Protein AF-R4FHB9-F1 (afdb_monomer_lite)

Structure (mmCIF, N/CA/C/O backbone):
data_AF-R4FHB9-F1
#
_entry.id   AF-R4FHB9-F1
#
loop_
_atom_site.group_PDB
_atom_site.id
_atom_site.type_symbol
_atom_site.label_atom_id
_atom_site.label_alt_id
_atom_site.label_comp_id
_atom_site.label_asym_id
_atom_site.label_entity_id
_atom_site.label_seq_id
_atom_site.pdbx_PDB_ins_code
_atom_site.Cartn_x
_atom_site.Cartn_y
_atom_site.Cartn_z
_atom_site.occupancy
_atom_site.B_iso_or_equiv
_atom_site.auth_seq_id
_atom_site.auth_comp_id
_atom_site.auth_asym_id
_atom_site.auth_atom_id
_atom_site.pdbx_PDB_model_num
ATOM 1 N N . MET A 1 1 ? -2.676 4.077 22.847 1.00 64.56 1 MET A N 1
ATOM 2 C CA . MET A 1 1 ? -2.310 2.807 22.187 1.00 64.56 1 MET A CA 1
ATOM 3 C C . MET A 1 1 ? -2.812 2.752 20.743 1.00 64.56 1 MET A C 1
ATOM 5 O O . MET A 1 1 ? -1.970 2.652 19.868 1.00 64.56 1 MET A O 1
ATOM 9 N N . GLN A 1 2 ? -4.115 2.929 20.458 1.00 70.25 2 GLN A N 1
ATOM 10 C CA . GLN A 1 2 ? -4.630 3.030 19.071 1.00 70.25 2 GLN A CA 1
ATOM 11 C C . GLN A 1 2 ? -3.925 4.116 18.235 1.00 70.25 2 GLN A C 1
ATOM 13 O O . GLN A 1 2 ? -3.413 3.809 17.167 1.00 70.25 2 GLN A O 1
ATOM 18 N N . ASN A 1 3 ? -3.746 5.331 18.770 1.00 81.06 3 ASN A N 1
ATOM 19 C CA . ASN A 1 3 ? -3.022 6.401 18.058 1.00 81.06 3 ASN A CA 1
ATOM 20 C C . ASN A 1 3 ? -1.547 6.072 17.759 1.00 81.06 3 ASN A C 1
ATOM 22 O O . ASN A 1 3 ? -1.005 6.537 16.765 1.00 81.06 3 ASN A O 1
ATOM 26 N N . GLN A 1 4 ? -0.890 5.273 18.609 1.00 88.25 4 GLN A N 1
ATOM 27 C CA . GLN A 1 4 ? 0.501 4.855 18.383 1.00 88.25 4 GLN A CA 1
ATOM 28 C C . GLN A 1 4 ? 0.579 3.798 17.277 1.00 88.25 4 GLN A C 1
ATOM 30 O O . GLN A 1 4 ? 1.489 3.837 16.458 1.00 88.25 4 GLN A O 1
ATOM 35 N N . ILE A 1 5 ? -0.393 2.884 17.230 1.00 88.88 5 ILE A N 1
ATOM 36 C CA . ILE A 1 5 ? -0.503 1.874 16.171 1.00 88.88 5 ILE A CA 1
ATOM 37 C C . ILE A 1 5 ? -0.821 2.544 14.830 1.00 88.88 5 ILE A C 1
ATOM 39 O O . ILE A 1 5 ? -0.165 2.240 13.840 1.00 88.88 5 ILE A O 1
ATOM 43 N N . ALA A 1 6 ? -1.756 3.500 14.807 1.00 90.81 6 ALA A N 1
ATOM 44 C CA . ALA A 1 6 ? -2.068 4.274 13.608 1.00 90.81 6 ALA A CA 1
ATOM 45 C C . ALA A 1 6 ? -0.831 5.023 13.088 1.00 90.81 6 ALA A C 1
ATOM 47 O O . ALA A 1 6 ? -0.499 4.906 11.912 1.00 90.81 6 ALA A O 1
ATOM 48 N N . PHE A 1 7 ? -0.095 5.710 13.971 1.00 93.69 7 PHE A N 1
ATOM 49 C CA . PHE A 1 7 ? 1.154 6.388 13.612 1.00 93.69 7 PHE A CA 1
ATOM 50 C C . PHE A 1 7 ? 2.168 5.436 12.958 1.00 93.69 7 PHE A C 1
ATOM 52 O O . PHE A 1 7 ? 2.685 5.735 11.887 1.00 93.69 7 PHE A O 1
ATOM 59 N N . LEU A 1 8 ? 2.399 4.261 13.554 1.00 94.94 8 LEU A N 1
ATOM 60 C CA . LEU A 1 8 ? 3.326 3.264 13.006 1.00 94.94 8 LEU A CA 1
ATOM 61 C C . LEU A 1 8 ? 2.877 2.718 11.643 1.00 94.94 8 LEU A C 1
ATOM 63 O O . LEU A 1 8 ? 3.716 2.452 10.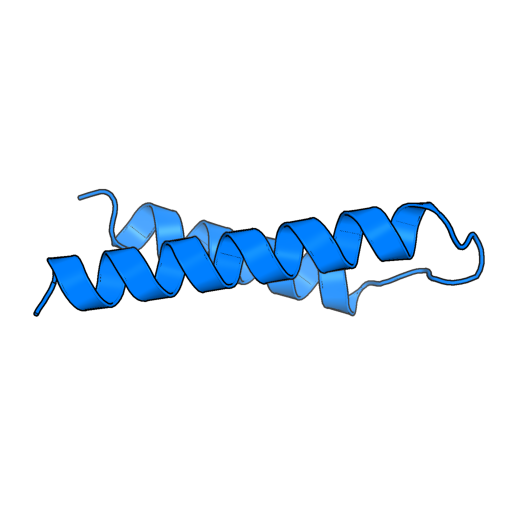786 1.00 94.94 8 LEU A O 1
ATOM 67 N N . ILE A 1 9 ? 1.570 2.555 11.425 1.00 94.94 9 ILE A N 1
ATOM 68 C CA . ILE A 1 9 ? 1.022 2.109 10.136 1.00 94.94 9 ILE A CA 1
ATOM 69 C C . ILE A 1 9 ? 1.222 3.179 9.057 1.00 94.94 9 ILE A C 1
ATOM 71 O O . ILE A 1 9 ? 1.597 2.844 7.934 1.00 94.94 9 ILE A O 1
ATOM 75 N N . PHE A 1 10 ? 1.027 4.458 9.387 1.00 94.69 10 PHE A N 1
ATOM 76 C CA . PHE A 1 10 ? 1.291 5.555 8.452 1.00 94.69 10 PHE A CA 1
ATOM 77 C C . PHE A 1 10 ? 2.785 5.711 8.137 1.00 94.69 10 PHE A C 1
ATOM 79 O O . PHE A 1 10 ? 3.130 5.894 6.973 1.00 94.69 10 PHE A O 1
ATOM 86 N N . GLU A 1 11 ? 3.670 5.567 9.128 1.00 96.38 11 GLU A N 1
ATOM 87 C CA . GLU A 1 11 ? 5.126 5.529 8.907 1.00 96.38 11 GLU A CA 1
ATOM 88 C C . GLU A 1 11 ? 5.515 4.376 7.972 1.00 96.38 11 GLU A C 1
ATOM 90 O O . GLU A 1 11 ? 6.223 4.581 6.987 1.00 96.38 11 GLU A O 1
ATOM 95 N N . LEU A 1 12 ? 4.990 3.169 8.221 1.00 95.75 12 LEU A N 1
ATOM 96 C CA . LEU A 1 12 ? 5.228 2.005 7.366 1.00 95.75 12 LEU A CA 1
ATOM 97 C C . LEU A 1 12 ? 4.745 2.247 5.930 1.00 95.75 12 LEU A C 1
ATOM 99 O O . LEU A 1 12 ? 5.427 1.851 4.984 1.00 95.75 12 LEU A O 1
ATOM 103 N N . LYS A 1 13 ? 3.596 2.915 5.758 1.00 95.44 13 LYS A N 1
ATOM 104 C CA . LYS A 1 13 ? 3.112 3.315 4.435 1.00 95.44 13 LYS A CA 1
ATOM 105 C C . LYS A 1 13 ? 4.102 4.252 3.745 1.00 95.44 13 LYS A C 1
ATOM 107 O O . LYS A 1 13 ? 4.482 3.971 2.615 1.00 95.44 13 LYS A O 1
ATOM 112 N N . GLY A 1 14 ? 4.570 5.294 4.432 1.00 96.00 14 GLY A N 1
ATOM 113 C CA . GLY A 1 14 ? 5.546 6.233 3.871 1.00 96.00 14 GLY A CA 1
ATOM 114 C C . GLY A 1 14 ? 6.852 5.556 3.436 1.00 96.00 14 GLY A C 1
ATOM 115 O O . GLY A 1 14 ? 7.396 5.875 2.378 1.00 96.00 14 GLY A O 1
ATOM 116 N N . MET A 1 15 ? 7.330 4.567 4.200 1.00 95.62 15 MET A N 1
ATOM 117 C CA . MET A 1 15 ? 8.504 3.772 3.818 1.00 95.62 15 MET A CA 1
ATOM 118 C C . MET A 1 15 ? 8.266 2.952 2.542 1.00 95.62 15 MET A C 1
ATOM 120 O O . MET A 1 15 ? 9.144 2.894 1.685 1.00 95.62 15 MET A O 1
ATOM 124 N N . ILE A 1 16 ? 7.095 2.318 2.405 1.00 93.44 16 ILE A N 1
ATOM 125 C CA . ILE A 1 16 ? 6.747 1.524 1.215 1.00 93.44 16 ILE A CA 1
ATOM 126 C C . ILE A 1 16 ? 6.578 2.431 -0.011 1.00 93.44 16 ILE A C 1
ATOM 128 O O . ILE A 1 16 ? 7.114 2.096 -1.065 1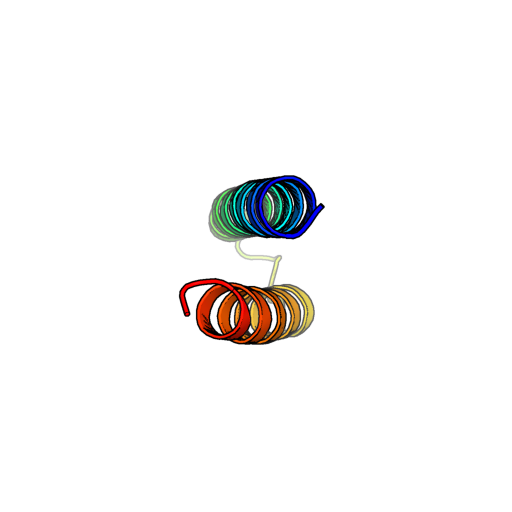.00 93.44 16 ILE A O 1
ATOM 132 N N . ASP A 1 17 ? 5.918 3.584 0.140 1.00 93.31 17 ASP A N 1
ATOM 133 C CA . ASP A 1 17 ? 5.771 4.586 -0.924 1.00 93.31 17 ASP A CA 1
ATOM 134 C C . ASP A 1 17 ? 7.162 5.046 -1.424 1.00 93.31 17 ASP A C 1
ATOM 136 O O . ASP A 1 17 ? 7.420 5.079 -2.624 1.00 93.31 17 ASP A O 1
ATOM 140 N N . THR A 1 18 ? 8.116 5.273 -0.511 1.00 93.25 18 THR A N 1
ATOM 141 C CA . THR A 1 18 ? 9.504 5.637 -0.867 1.00 93.25 18 THR A CA 1
ATOM 142 C C . THR A 1 18 ? 10.218 4.521 -1.642 1.00 93.25 18 THR A C 1
ATOM 144 O O . THR A 1 18 ? 10.944 4.783 -2.599 1.00 93.25 18 THR A O 1
ATOM 147 N N . ILE A 1 19 ? 10.029 3.257 -1.246 1.00 89.06 19 ILE A N 1
ATOM 148 C CA . ILE A 1 19 ? 10.623 2.105 -1.944 1.00 89.06 19 ILE A CA 1
ATOM 149 C C . ILE A 1 19 ? 10.052 1.975 -3.361 1.00 89.06 19 ILE A C 1
ATOM 151 O O . ILE A 1 19 ? 10.799 1.668 -4.287 1.00 89.06 19 ILE A O 1
ATOM 155 N N . GLU A 1 20 ? 8.754 2.217 -3.541 1.00 88.25 20 GLU A N 1
ATOM 156 C CA . GLU A 1 20 ? 8.103 2.223 -4.853 1.00 88.25 20 GLU A CA 1
ATOM 157 C C . GLU A 1 20 ? 8.643 3.341 -5.752 1.00 88.25 20 GLU A C 1
ATOM 159 O O . GLU A 1 20 ? 8.983 3.085 -6.907 1.00 88.25 20 GLU A O 1
ATOM 164 N N . GLU A 1 21 ? 8.809 4.552 -5.216 1.00 88.25 21 GLU A N 1
ATOM 165 C CA . GLU A 1 21 ? 9.428 5.663 -5.944 1.00 88.25 21 GLU A CA 1
ATOM 166 C C . GLU A 1 21 ? 10.852 5.311 -6.393 1.00 88.25 21 GLU A C 1
ATOM 168 O O . GLU A 1 21 ? 11.192 5.493 -7.5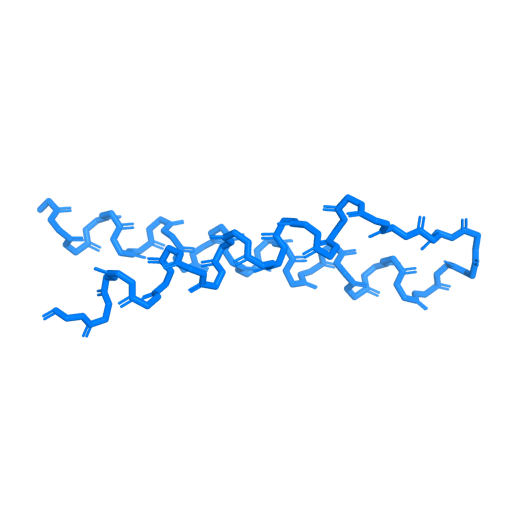62 1.00 88.25 21 GLU A O 1
ATOM 173 N N . MET A 1 22 ? 11.668 4.726 -5.510 1.00 86.19 22 MET A N 1
ATOM 174 C CA . MET A 1 22 ? 13.020 4.273 -5.856 1.00 86.19 22 MET A CA 1
ATOM 175 C C . MET A 1 22 ? 13.013 3.152 -6.902 1.00 86.19 22 MET A C 1
ATOM 177 O O . MET A 1 22 ? 13.851 3.152 -7.801 1.00 86.19 22 MET A O 1
ATOM 181 N N . ALA A 1 23 ? 12.062 2.221 -6.809 1.00 82.38 23 ALA A N 1
ATOM 182 C CA . ALA A 1 23 ? 11.893 1.138 -7.770 1.00 82.38 23 ALA A CA 1
ATOM 183 C C . ALA A 1 23 ? 11.503 1.654 -9.158 1.00 82.38 23 ALA A C 1
ATOM 185 O O . ALA A 1 23 ? 11.986 1.139 -10.156 1.00 82.38 23 ALA A O 1
ATOM 186 N N . SER A 1 24 ? 10.665 2.692 -9.226 1.00 77.56 24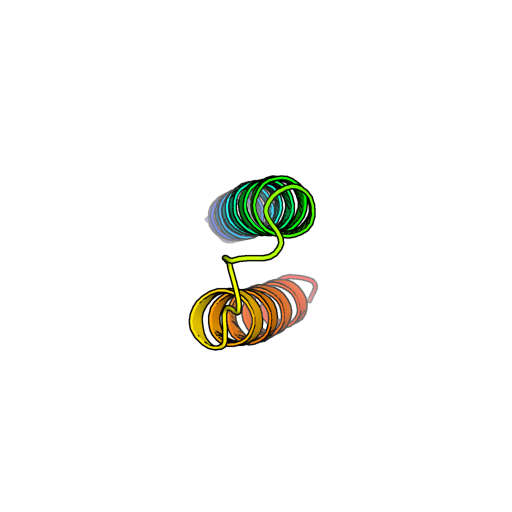 SER A N 1
ATOM 187 C CA . SER A 1 24 ? 10.209 3.278 -10.492 1.00 77.56 24 SER A CA 1
ATOM 188 C C . SER A 1 24 ? 11.329 3.935 -11.310 1.00 77.56 24 SER A C 1
ATOM 190 O O . SER A 1 24 ? 11.188 4.115 -12.518 1.00 77.56 24 SER A O 1
ATOM 192 N N . ILE A 1 25 ? 12.447 4.278 -10.662 1.00 80.19 25 ILE A N 1
ATOM 193 C CA . ILE A 1 25 ? 13.631 4.874 -11.295 1.00 80.19 25 ILE A CA 1
ATOM 194 C C . ILE A 1 25 ? 14.502 3.800 -11.974 1.00 80.19 25 ILE A C 1
ATOM 196 O O . ILE A 1 25 ? 15.274 4.122 -12.877 1.00 80.19 25 ILE A O 1
ATOM 200 N N . ASP A 1 26 ? 14.373 2.532 -11.578 1.00 72.19 26 ASP A N 1
ATOM 201 C CA . ASP A 1 26 ? 15.159 1.419 -12.111 1.00 72.19 26 ASP A CA 1
ATOM 202 C C . ASP A 1 26 ? 14.244 0.461 -12.907 1.00 72.19 26 ASP A C 1
ATOM 204 O O . ASP A 1 26 ? 13.439 -0.284 -12.358 1.00 72.19 26 ASP A O 1
ATOM 208 N N . GLU A 1 27 ? 14.329 0.472 -14.242 1.00 63.88 27 GLU A N 1
ATOM 209 C CA . GLU A 1 27 ? 13.448 -0.330 -15.119 1.00 63.88 27 GLU A CA 1
ATOM 210 C C . GLU A 1 27 ? 13.605 -1.855 -14.938 1.00 63.88 27 GLU A C 1
ATOM 212 O O . GLU A 1 27 ? 12.756 -2.631 -15.384 1.00 63.88 27 GLU A O 1
ATOM 217 N N . GLN A 1 28 ? 14.670 -2.322 -14.274 1.00 63.78 28 GLN A N 1
ATOM 218 C CA . GLN A 1 28 ? 14.881 -3.752 -13.984 1.00 63.78 28 GLN A CA 1
ATOM 219 C C . GLN A 1 28 ? 14.004 -4.269 -12.844 1.00 63.78 28 GLN A C 1
ATOM 221 O O . GLN A 1 28 ? 13.938 -5.469 -12.560 1.00 63.78 28 GLN A O 1
ATOM 226 N N . TRP A 1 29 ? 13.356 -3.343 -12.162 1.00 62.31 29 TRP A N 1
ATOM 227 C CA . TRP A 1 29 ? 12.856 -3.500 -10.826 1.00 62.31 29 TRP A CA 1
ATOM 228 C C . TRP A 1 29 ? 11.317 -3.759 -10.966 1.00 62.31 29 TRP A C 1
ATOM 230 O O . TRP A 1 29 ? 10.467 -2.950 -10.614 1.00 62.31 29 TRP A O 1
ATOM 240 N N . ASN A 1 30 ? 10.937 -4.907 -11.565 1.00 62.22 30 ASN A N 1
ATOM 241 C CA . ASN A 1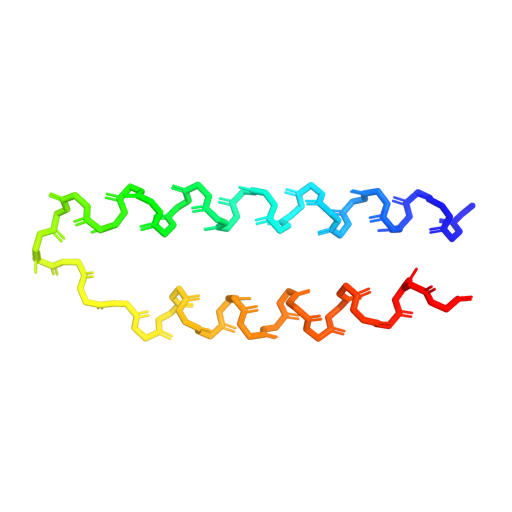 30 ? 9.537 -5.372 -11.675 1.00 62.22 30 ASN A CA 1
ATOM 242 C C . ASN A 1 30 ? 9.107 -6.000 -10.334 1.00 62.22 30 ASN A C 1
ATOM 244 O O . ASN A 1 30 ? 9.560 -7.104 -10.015 1.00 62.22 30 ASN A O 1
ATOM 248 N N . TYR A 1 31 ? 8.267 -5.324 -9.533 1.00 72.75 31 TYR A N 1
ATOM 249 C CA . TYR A 1 31 ? 7.980 -5.766 -8.155 1.00 72.75 31 TYR A CA 1
ATOM 250 C C . TYR A 1 31 ? 6.551 -6.151 -7.838 1.00 72.75 31 TYR A C 1
ATOM 252 O O . TYR A 1 31 ? 5.855 -5.451 -7.095 1.00 72.75 31 TYR A O 1
ATOM 260 N N . PRO A 1 32 ? 6.208 -7.405 -8.151 1.00 82.88 32 PRO A N 1
ATOM 261 C CA . PRO A 1 32 ? 5.108 -8.091 -7.490 1.00 82.88 32 PRO A CA 1
ATOM 262 C C . PRO A 1 32 ? 5.172 -8.008 -5.951 1.00 82.88 32 PRO A C 1
ATOM 264 O O . PRO A 1 32 ? 4.143 -8.091 -5.280 1.00 82.88 32 PRO A O 1
ATOM 267 N N . CYS A 1 33 ? 6.366 -7.860 -5.351 1.00 84.00 33 CYS A N 1
ATOM 268 C CA . CYS A 1 33 ? 6.494 -7.715 -3.899 1.00 84.00 33 CYS A CA 1
ATOM 269 C C . CYS A 1 33 ? 6.107 -6.317 -3.387 1.00 84.00 33 CYS A C 1
ATOM 271 O O . CYS A 1 33 ? 5.441 -6.246 -2.356 1.00 84.00 33 CYS A O 1
ATOM 273 N N . ILE A 1 34 ? 6.451 -5.236 -4.098 1.00 87.44 34 ILE A N 1
ATOM 274 C CA . ILE A 1 34 ? 6.090 -3.858 -3.731 1.00 87.44 34 ILE A CA 1
ATOM 275 C C . ILE A 1 34 ? 4.584 -3.674 -3.892 1.00 87.44 34 ILE A C 1
ATOM 277 O O . ILE A 1 34 ? 3.939 -3.217 -2.957 1.00 87.44 34 ILE A O 1
ATOM 281 N N . GLU A 1 35 ? 3.993 -4.151 -4.991 1.00 87.88 35 GLU A N 1
ATOM 282 C CA . GLU A 1 35 ? 2.534 -4.126 -5.178 1.00 87.88 35 GLU A CA 1
ATOM 283 C C . GLU A 1 35 ? 1.798 -4.865 -4.049 1.00 87.88 35 GLU A C 1
ATOM 285 O O . GLU A 1 35 ? 0.793 -4.395 -3.506 1.00 87.88 35 GLU A O 1
ATOM 290 N N . ARG A 1 36 ? 2.319 -6.030 -3.641 1.00 91.06 36 ARG A N 1
ATOM 291 C CA . ARG A 1 36 ? 1.763 -6.795 -2.521 1.00 91.06 36 ARG A CA 1
ATOM 292 C C . ARG A 1 36 ? 1.889 -6.041 -1.195 1.00 91.06 36 ARG A C 1
ATOM 294 O O . ARG A 1 36 ? 0.956 -6.101 -0.390 1.00 91.06 36 ARG A O 1
ATOM 301 N N . LEU A 1 37 ? 3.013 -5.366 -0.955 1.00 91.88 37 LEU A N 1
ATOM 302 C CA . LEU A 1 37 ? 3.238 -4.546 0.239 1.00 91.88 37 LEU A CA 1
ATOM 303 C C . LEU A 1 37 ? 2.307 -3.329 0.258 1.00 91.88 37 LEU A C 1
ATOM 305 O O . LEU A 1 37 ? 1.630 -3.119 1.264 1.00 91.88 37 LEU A O 1
ATOM 309 N N . GLN A 1 38 ? 2.184 -2.614 -0.862 1.00 92.56 38 GLN A N 1
ATOM 310 C CA . GLN A 1 38 ? 1.249 -1.502 -1.048 1.00 92.56 38 GLN A CA 1
ATOM 311 C C . GLN A 1 38 ? -0.186 -1.919 -0.734 1.00 92.56 38 GLN A C 1
ATOM 313 O O . GLN A 1 38 ? -0.869 -1.300 0.083 1.00 92.56 38 GLN A O 1
ATOM 318 N N . LYS A 1 39 ? -0.644 -3.035 -1.311 1.00 95.00 39 LYS A N 1
ATOM 319 C CA . LYS A 1 39 ? -1.987 -3.553 -1.035 1.00 95.00 39 LYS A CA 1
ATOM 320 C C . LYS A 1 39 ? -2.205 -3.801 0.460 1.00 95.00 39 LYS A C 1
ATOM 322 O O . LYS A 1 39 ? -3.228 -3.397 1.005 1.00 95.00 39 LYS A O 1
ATOM 327 N N . LYS A 1 40 ? -1.249 -4.451 1.132 1.00 95.62 40 LYS A N 1
ATOM 328 C CA . LYS A 1 40 ? -1.374 -4.789 2.556 1.00 95.62 40 LYS A CA 1
ATOM 329 C C . LYS A 1 40 ? -1.293 -3.583 3.477 1.00 95.62 40 LYS A C 1
ATOM 331 O O . LYS A 1 40 ? -2.049 -3.537 4.442 1.00 95.62 40 LYS A O 1
ATOM 336 N N . VAL A 1 41 ? -0.438 -2.607 3.189 1.00 95.44 41 VAL A N 1
ATOM 337 C CA . VAL A 1 41 ? -0.363 -1.405 4.023 1.00 95.44 41 VAL A CA 1
ATOM 338 C C . VAL A 1 41 ? -1.596 -0.523 3.845 1.00 95.44 41 VAL A C 1
ATOM 340 O O . VAL A 1 41 ? -2.094 0.012 4.828 1.00 95.44 41 VAL A O 1
ATOM 343 N N . ASN A 1 42 ? -2.166 -0.456 2.639 1.00 95.44 42 ASN A N 1
ATOM 344 C CA . ASN A 1 42 ? -3.424 0.254 2.407 1.00 95.44 42 ASN A CA 1
ATOM 345 C C . ASN A 1 42 ? -4.595 -0.422 3.144 1.00 95.44 42 ASN A C 1
ATOM 347 O O . ASN A 1 42 ? -5.376 0.273 3.784 1.00 95.44 42 ASN A O 1
ATOM 351 N N . GLU A 1 43 ? -4.675 -1.761 3.149 1.00 95.94 43 GLU A N 1
ATOM 352 C CA . GLU A 1 43 ? -5.643 -2.497 3.986 1.00 95.94 43 GLU A CA 1
ATOM 353 C C . GLU A 1 43 ? -5.491 -2.137 5.481 1.00 95.94 43 GLU A C 1
ATOM 355 O O . GLU A 1 43 ? -6.488 -1.914 6.161 1.00 95.94 43 GLU A O 1
ATOM 360 N N . LEU A 1 44 ? -4.257 -2.030 5.996 1.00 93.38 44 LEU A N 1
ATOM 361 C CA . LEU A 1 44 ? -4.000 -1.641 7.391 1.00 93.38 44 LEU A CA 1
ATOM 362 C C . LEU A 1 44 ? -4.378 -0.186 7.689 1.00 93.38 44 LE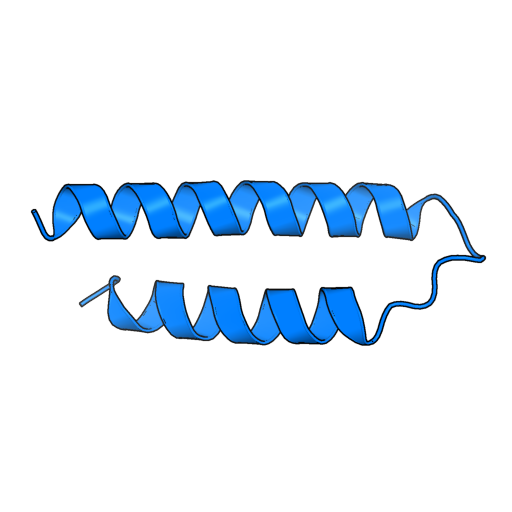U A C 1
ATOM 364 O O . LEU A 1 44 ? -4.899 0.086 8.766 1.00 93.38 44 LEU A O 1
ATOM 368 N N . VAL A 1 45 ? -4.115 0.736 6.760 1.00 93.25 45 VAL A N 1
ATOM 369 C CA . VAL A 1 45 ? -4.475 2.154 6.896 1.00 93.25 45 VAL A CA 1
ATOM 370 C C . VAL A 1 45 ? -5.988 2.321 7.009 1.00 93.25 45 VAL A C 1
ATOM 372 O O . VAL A 1 45 ? -6.448 3.074 7.864 1.00 93.25 45 VAL A O 1
ATOM 375 N N . GLU A 1 46 ? -6.766 1.612 6.191 1.00 93.88 46 GLU A N 1
ATOM 376 C CA . GLU A 1 46 ? -8.229 1.693 6.256 1.00 93.88 46 GLU A CA 1
ATOM 377 C C . GLU A 1 46 ? -8.778 1.157 7.587 1.00 93.88 46 GLU A C 1
ATOM 379 O O . GLU A 1 46 ? -9.678 1.763 8.156 1.00 93.88 46 GLU A O 1
ATOM 384 N N . LEU A 1 47 ? -8.171 0.108 8.155 1.00 91.19 47 LEU A N 1
ATOM 385 C CA . LEU A 1 47 ? -8.564 -0.446 9.461 1.00 91.19 47 LEU A CA 1
ATOM 386 C C . LEU A 1 47 ? -8.310 0.490 10.656 1.00 91.19 47 LEU A C 1
ATOM 388 O O . LEU A 1 47 ? -8.837 0.235 11.736 1.00 91.19 47 LEU A O 1
ATOM 392 N N . VAL A 1 48 ? -7.473 1.521 10.503 1.00 89.56 48 VAL A N 1
ATOM 393 C CA . VAL A 1 48 ? -7.120 2.455 11.593 1.00 89.56 48 VAL A CA 1
ATOM 394 C C . VAL A 1 48 ? -7.595 3.886 11.366 1.00 89.56 48 VAL A C 1
ATOM 396 O O . VAL A 1 48 ? -7.308 4.757 12.187 1.00 89.56 48 VAL A O 1
ATOM 399 N N . LYS A 1 49 ? -8.290 4.144 10.254 1.00 81.06 49 LYS A N 1
ATOM 400 C CA . LYS A 1 49 ? -8.981 5.416 9.995 1.00 81.06 49 LYS A CA 1
ATOM 401 C C . LYS A 1 49 ? -10.351 5.506 10.684 1.00 81.06 49 LYS A C 1
ATOM 403 O O . LYS A 1 49 ? -10.912 6.600 10.717 1.00 81.06 49 LYS A O 1
ATOM 408 N N . GLU A 1 50 ? -10.863 4.390 11.207 1.00 57.66 50 GLU A N 1
ATOM 409 C CA . GLU A 1 50 ? -12.069 4.293 12.051 1.00 57.66 50 GLU A CA 1
ATOM 410 C C . GLU A 1 50 ? -11.766 4.574 13.531 1.00 57.66 50 GLU A C 1
ATOM 412 O O . GLU A 1 50 ? -12.601 5.252 14.175 1.00 57.66 50 GLU A O 1
#

Organism: NCBI:txid1315967

Foldseek 3Di:
DLVVQLVVLVVQLVVLVVVVVVLVVPPVRDDPPSVVSNVVSVVVNVVSVD

pLDDT: mean 86.11, std 10.89, range [57.66, 96.38]

Sequence (50 aa):
MQNQIAFLIFELKGMIDTIEEMASIDEQWNYPCIERLQKKVNELVELVKE

Radius of gyration: 12.39 Å; chains: 1; bounding box: 27×14×37 Å

Secondary structure (DSSP, 8-state):
-HHHHHHHHHHHHHHHHHHHHHHHT-TT---HHHHHHHHHHHHHHHHH--